Protein AF-A0A2D4URL3-F1 (afdb_monomer_lite)

Radius of gyration: 14.63 Å; chains: 1; bounding box: 40×26×36 Å

pLDDT: mean 90.75, std 8.37, range [53.31, 97.5]

Structure (mmCIF, N/CA/C/O backbone):
data_AF-A0A2D4URL3-F1
#
_entry.id   AF-A0A2D4URL3-F1
#
loop_
_atom_site.group_PDB
_atom_site.id
_atom_site.type_symbol
_atom_site.label_atom_id
_atom_site.label_alt_id
_atom_site.label_comp_id
_atom_site.label_asym_id
_atom_site.label_entity_id
_atom_site.label_seq_id
_atom_site.pdbx_PDB_ins_code
_atom_site.Cartn_x
_atom_site.Cartn_y
_atom_site.Cartn_z
_atom_site.occupancy
_atom_site.B_iso_or_equiv
_atom_site.auth_seq_id
_atom_site.auth_comp_id
_atom_site.auth_asym_id
_atom_site.auth_atom_id
_atom_site.pdbx_PDB_model_num
ATOM 1 N N . ALA A 1 1 ? 0.978 11.871 3.599 1.00 73.25 1 ALA A N 1
ATOM 2 C CA . ALA A 1 1 ? 0.986 10.527 4.221 1.00 73.25 1 ALA A CA 1
ATOM 3 C C . ALA A 1 1 ? 1.253 10.578 5.728 1.00 73.25 1 ALA A C 1
ATOM 5 O O . ALA A 1 1 ? 0.491 9.975 6.469 1.00 73.25 1 ALA A O 1
ATOM 6 N N . HIS A 1 2 ? 2.275 11.306 6.198 1.00 83.81 2 HIS A N 1
ATOM 7 C CA . HIS A 1 2 ? 2.634 11.345 7.626 1.00 83.81 2 HIS A CA 1
ATOM 8 C C . HIS A 1 2 ? 1.478 11.706 8.572 1.00 83.81 2 HIS A C 1
ATOM 10 O O . HIS A 1 2 ? 1.260 10.987 9.542 1.00 83.81 2 HIS A O 1
ATOM 16 N N . ASP A 1 3 ? 0.694 12.743 8.265 1.00 90.00 3 ASP A N 1
ATOM 17 C CA . ASP A 1 3 ? -0.427 13.149 9.128 1.00 90.00 3 ASP A CA 1
ATOM 18 C C . ASP A 1 3 ? -1.531 12.091 9.211 1.00 90.00 3 ASP A C 1
ATOM 20 O O . ASP A 1 3 ? -2.125 11.891 10.267 1.00 90.00 3 ASP A O 1
ATOM 24 N N . PHE A 1 4 ? -1.772 11.372 8.113 1.00 87.62 4 PHE A N 1
ATOM 25 C CA . PHE A 1 4 ? -2.756 10.293 8.056 1.00 87.62 4 PHE A CA 1
ATOM 26 C C . PHE A 1 4 ? -2.333 9.100 8.922 1.00 87.62 4 PHE A C 1
ATOM 28 O O . PHE A 1 4 ? -3.112 8.633 9.749 1.00 87.62 4 PHE A O 1
ATOM 35 N N . VAL A 1 5 ? -1.075 8.664 8.790 1.00 89.19 5 VAL A N 1
ATOM 36 C CA . VAL A 1 5 ? -0.493 7.599 9.624 1.00 89.19 5 VAL A CA 1
ATOM 37 C C . VAL A 1 5 ? -0.566 7.979 11.102 1.00 89.19 5 VAL A C 1
ATOM 39 O O . VAL A 1 5 ? -1.088 7.222 11.918 1.00 89.19 5 VAL A O 1
ATOM 42 N N . ALA A 1 6 ? -0.134 9.198 11.435 1.00 89.50 6 ALA A N 1
ATOM 43 C CA . ALA A 1 6 ? -0.179 9.695 12.804 1.00 89.50 6 ALA A CA 1
ATOM 44 C C . ALA A 1 6 ? -1.612 9.766 13.356 1.00 89.50 6 ALA A C 1
ATOM 46 O O . ALA A 1 6 ? -1.814 9.555 14.551 1.00 89.50 6 ALA A O 1
ATOM 47 N N . ALA A 1 7 ? -2.606 10.078 12.521 1.00 91.19 7 ALA A N 1
ATOM 48 C CA . ALA A 1 7 ? -4.002 10.120 12.935 1.00 91.19 7 ALA A CA 1
ATOM 49 C C . ALA A 1 7 ? -4.549 8.727 13.280 1.00 91.19 7 ALA A C 1
ATOM 51 O O . ALA A 1 7 ? -5.230 8.602 14.298 1.00 91.19 7 ALA A O 1
ATOM 52 N N . ILE A 1 8 ? -4.229 7.688 12.500 1.00 89.44 8 ILE A N 1
ATOM 53 C CA . ILE A 1 8 ? -4.659 6.306 12.788 1.00 89.44 8 ILE A CA 1
ATOM 54 C C . ILE A 1 8 ? -4.143 5.864 14.162 1.00 89.44 8 ILE A C 1
ATOM 56 O O . ILE A 1 8 ? -4.938 5.449 15.008 1.00 89.44 8 ILE A O 1
ATOM 60 N N . ASP A 1 9 ? -2.846 6.053 14.416 1.00 86.94 9 ASP A N 1
ATOM 61 C CA . ASP A 1 9 ? -2.218 5.672 15.685 1.00 86.94 9 ASP A CA 1
ATOM 62 C C . ASP A 1 9 ? -2.767 6.471 16.872 1.00 86.94 9 ASP A C 1
ATOM 64 O O . ASP A 1 9 ? -3.140 5.905 17.903 1.00 86.94 9 ASP A O 1
ATOM 68 N N . LYS A 1 10 ? -2.856 7.802 16.738 1.00 91.50 10 LYS A N 1
ATOM 69 C CA . LYS A 1 10 ? -3.313 8.683 17.828 1.00 91.50 10 LYS A CA 1
ATOM 70 C C . LYS A 1 10 ? -4.767 8.438 18.207 1.00 91.50 10 LYS A C 1
ATOM 72 O O . LYS A 1 10 ? -5.116 8.560 19.379 1.00 91.50 10 LYS A O 1
ATOM 77 N N . THR A 1 11 ? -5.615 8.141 17.227 1.00 91.25 11 THR A N 1
ATOM 78 C CA . THR A 1 11 ? -7.056 7.966 17.455 1.00 91.25 11 THR A CA 1
ATOM 79 C C . THR A 1 11 ? -7.437 6.531 17.789 1.00 91.25 11 THR A C 1
ATOM 81 O O . THR A 1 11 ? -8.566 6.308 18.222 1.00 91.25 11 THR A O 1
ATOM 84 N N . LYS A 1 12 ? -6.517 5.568 17.615 1.00 88.81 12 LYS A N 1
ATOM 85 C CA . LYS A 1 12 ? -6.817 4.129 17.661 1.00 88.81 12 LYS A CA 1
ATOM 86 C C . LYS A 1 12 ? -8.036 3.797 16.799 1.00 88.81 12 LYS A C 1
ATOM 88 O O . LYS A 1 12 ? -8.989 3.169 17.265 1.00 88.81 12 LYS A O 1
ATOM 93 N N . ALA A 1 13 ? -8.030 4.299 15.566 1.00 91.12 13 ALA A N 1
AT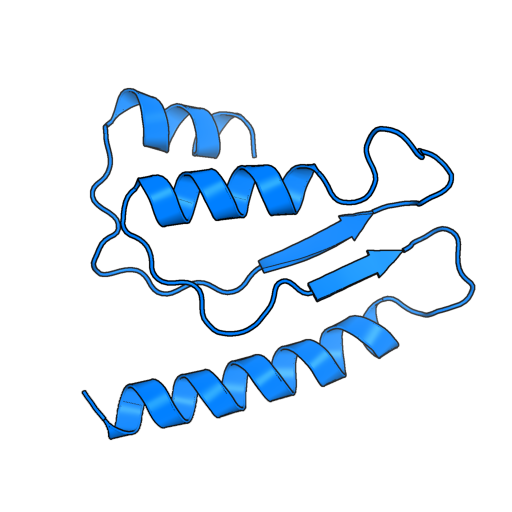OM 94 C CA . ALA A 1 13 ? -9.155 4.153 14.656 1.00 91.12 13 ALA A CA 1
ATOM 95 C C . ALA A 1 13 ? -9.511 2.670 14.465 1.00 91.12 13 ALA A C 1
ATOM 97 O O . ALA A 1 13 ? -8.640 1.848 14.197 1.00 91.12 13 ALA A O 1
ATOM 98 N N . ASN A 1 14 ? -10.797 2.334 14.579 1.00 94.62 14 ASN A N 1
ATOM 99 C CA . ASN A 1 14 ? -11.296 1.018 14.197 1.00 94.62 14 ASN A CA 1
ATOM 100 C C . ASN A 1 14 ? -11.679 1.048 12.715 1.00 94.62 14 ASN A C 1
ATOM 102 O O . ASN A 1 14 ? -12.690 1.649 12.346 1.00 94.62 14 ASN A O 1
ATOM 106 N N . LEU A 1 15 ? -10.882 0.381 11.887 1.00 95.94 15 LEU A N 1
ATOM 107 C CA . LEU A 1 15 ? -11.059 0.309 10.440 1.00 95.94 15 LEU A CA 1
ATOM 108 C C . LEU A 1 15 ? -11.652 -1.031 9.976 1.00 95.94 15 LEU A C 1
ATOM 110 O O . LEU A 1 15 ? -11.637 -1.308 8.786 1.00 95.94 15 LEU A O 1
ATOM 114 N N . SER A 1 16 ? -12.245 -1.828 10.874 1.00 95.75 16 SER A N 1
ATOM 115 C CA . SER A 1 16 ? -12.849 -3.148 10.568 1.00 95.75 16 SER A CA 1
ATOM 116 C C . SER A 1 16 ? -13.909 -3.181 9.464 1.00 95.75 16 SER A C 1
ATOM 118 O O . SER A 1 16 ? -14.253 -4.257 8.987 1.00 95.75 16 SER A O 1
ATOM 120 N N . LYS A 1 17 ? -14.442 -2.025 9.064 1.00 94.69 17 LYS A N 1
ATOM 121 C CA . LYS A 1 17 ? -15.427 -1.893 7.978 1.00 94.69 17 LYS A CA 1
ATOM 122 C C . LYS A 1 17 ? -14.835 -1.333 6.684 1.00 94.69 17 LYS A C 1
ATOM 124 O O . LYS A 1 17 ? -15.584 -1.004 5.770 1.00 94.69 17 LYS A O 1
ATOM 129 N N . ILE A 1 18 ? -13.522 -1.141 6.641 1.00 95.12 18 ILE A N 1
ATOM 130 C CA . ILE A 1 18 ? -12.816 -0.590 5.493 1.00 95.12 18 ILE A CA 1
ATOM 131 C C . ILE A 1 18 ? -12.095 -1.726 4.785 1.00 95.12 18 ILE A C 1
ATOM 133 O O . ILE A 1 18 ? -11.253 -2.399 5.379 1.00 95.12 18 ILE A O 1
ATOM 137 N N . AS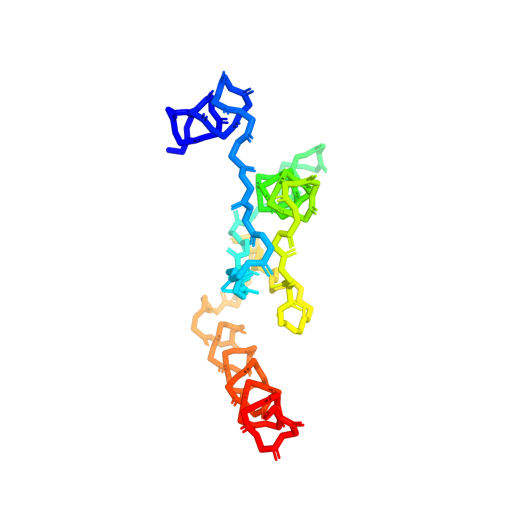N A 1 19 ? -12.393 -1.872 3.500 1.00 95.75 19 ASN A N 1
ATOM 138 C CA . ASN A 1 19 ? -11.597 -2.675 2.588 1.00 95.75 19 ASN A CA 1
ATOM 139 C C . ASN A 1 19 ? -10.651 -1.745 1.822 1.00 95.75 19 ASN A C 1
ATOM 141 O O . ASN A 1 19 ? -11.036 -0.625 1.476 1.00 95.75 19 ASN A O 1
ATOM 145 N N . PHE A 1 20 ? -9.422 -2.180 1.563 1.00 96.44 20 PHE A N 1
ATOM 146 C CA . PHE A 1 20 ? -8.442 -1.381 0.831 1.00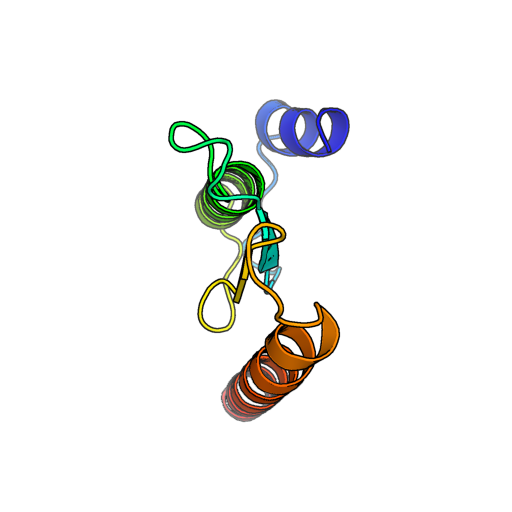 96.44 20 PHE A CA 1
ATOM 147 C C . PHE A 1 20 ? -7.592 -2.244 -0.098 1.00 96.44 20 PHE A C 1
ATOM 149 O O . PHE A 1 20 ? -7.368 -3.416 0.163 1.00 96.44 20 PHE A O 1
ATOM 156 N N . ALA A 1 21 ? -7.057 -1.633 -1.146 1.00 97.50 21 ALA A N 1
ATOM 157 C CA . ALA A 1 21 ? -5.955 -2.171 -1.933 1.00 97.50 21 ALA A CA 1
ATOM 158 C C . ALA A 1 21 ? -4.851 -1.110 -1.979 1.00 97.50 21 ALA A C 1
ATOM 160 O O . ALA A 1 21 ? -5.128 0.085 -1.824 1.00 97.50 21 ALA A O 1
ATOM 161 N N . ILE A 1 22 ? -3.596 -1.523 -2.146 1.00 97.06 22 ILE A N 1
ATOM 162 C CA . ILE A 1 22 ? -2.461 -0.599 -2.109 1.00 97.06 22 ILE A CA 1
ATOM 163 C C . ILE A 1 22 ? -1.430 -0.929 -3.184 1.00 97.06 22 ILE A C 1
ATOM 165 O O . ILE A 1 22 ? -0.996 -2.070 -3.327 1.00 97.06 22 ILE A O 1
ATOM 169 N N . PHE A 1 23 ? -1.032 0.109 -3.915 1.00 96.69 23 PHE A N 1
ATOM 170 C CA . PHE A 1 23 ? -0.014 0.059 -4.955 1.00 96.69 23 PHE A CA 1
ATOM 171 C C . PHE A 1 23 ? 1.184 0.898 -4.521 1.00 96.69 23 PHE A C 1
ATOM 173 O O . PHE A 1 23 ? 1.049 2.077 -4.182 1.00 96.69 23 PHE A O 1
ATOM 180 N N . GLY A 1 24 ? 2.350 0.273 -4.466 1.00 95.38 24 GLY A N 1
ATOM 181 C CA . GLY A 1 24 ? 3.595 0.907 -4.088 1.00 95.38 24 GLY A CA 1
ATOM 182 C C . GLY A 1 24 ? 4.376 1.405 -5.295 1.00 95.38 24 GLY A C 1
ATOM 183 O O . GLY A 1 24 ? 4.514 0.696 -6.286 1.00 95.38 24 GLY A O 1
ATOM 184 N N . LEU A 1 25 ? 4.919 2.614 -5.175 1.00 93.62 25 LEU A N 1
ATOM 185 C CA . LEU A 1 25 ? 5.893 3.170 -6.107 1.00 93.62 25 LEU A CA 1
ATOM 186 C C . LEU A 1 25 ? 7.251 3.158 -5.406 1.00 93.62 25 LEU A C 1
ATOM 188 O O . LEU A 1 25 ? 7.453 3.895 -4.436 1.00 93.62 25 LEU A O 1
ATOM 192 N N . GLY A 1 26 ? 8.147 2.286 -5.852 1.00 91.75 26 GLY A N 1
ATOM 193 C CA . GLY A 1 26 ? 9.499 2.163 -5.325 1.00 91.75 26 GLY A CA 1
ATOM 194 C C . GLY A 1 26 ? 10.539 2.286 -6.424 1.00 91.75 26 GLY A C 1
ATOM 195 O O . GLY A 1 26 ? 10.213 2.412 -7.597 1.00 91.75 26 GLY A O 1
ATOM 196 N N . ASP A 1 27 ? 11.795 2.250 -6.012 1.00 90.31 27 ASP A N 1
ATOM 197 C CA . ASP A 1 27 ? 12.9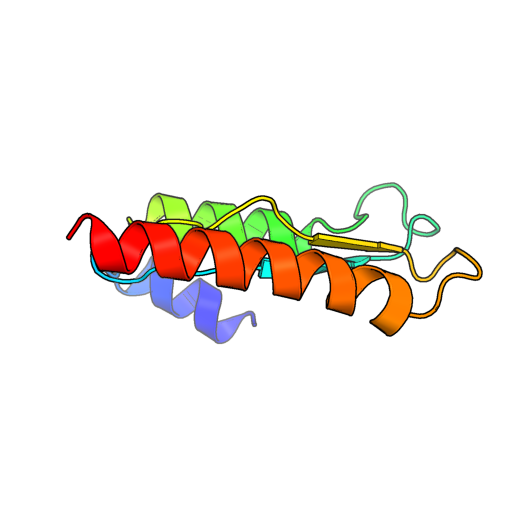61 2.291 -6.885 1.00 90.31 27 ASP A CA 1
ATOM 198 C C . ASP A 1 27 ? 14.031 1.398 -6.241 1.00 90.31 27 ASP A C 1
ATOM 200 O O . ASP A 1 27 ? 14.460 1.662 -5.110 1.00 90.31 27 ASP A O 1
ATOM 204 N N . GLN A 1 28 ? 14.397 0.293 -6.902 1.00 86.75 28 GLN A N 1
ATOM 205 C CA . GLN A 1 28 ? 15.401 -0.650 -6.385 1.00 86.75 28 GLN A CA 1
ATOM 206 C C . GLN A 1 28 ? 16.821 -0.071 -6.344 1.00 86.75 28 GLN A C 1
ATOM 208 O O . GLN A 1 28 ? 17.672 -0.607 -5.630 1.00 86.75 28 GLN A O 1
ATOM 213 N N . GLY A 1 29 ? 17.074 1.064 -7.003 1.00 79.69 29 GLY A N 1
ATOM 214 C CA . GLY A 1 29 ? 18.277 1.870 -6.794 1.00 79.69 29 GLY A CA 1
ATOM 215 C C . GLY A 1 29 ? 18.448 2.316 -5.335 1.00 79.69 29 GLY A C 1
ATOM 216 O O . GLY A 1 29 ? 19.569 2.568 -4.893 1.00 79.69 29 GLY A O 1
ATOM 217 N N . TYR A 1 30 ? 17.362 2.321 -4.553 1.00 78.31 30 TYR A N 1
ATOM 218 C CA . TYR A 1 30 ? 17.351 2.499 -3.101 1.00 78.31 30 TYR A CA 1
ATOM 219 C C . TYR A 1 30 ? 17.094 1.164 -2.386 1.00 78.31 30 TYR A C 1
ATOM 221 O O . TYR A 1 30 ? 16.058 0.982 -1.737 1.00 78.31 30 TYR A O 1
ATOM 229 N N . ALA A 1 31 ? 18.050 0.236 -2.497 1.00 71.06 31 ALA A N 1
ATOM 230 C CA . ALA A 1 31 ? 17.931 -1.160 -2.056 1.00 71.06 31 ALA A CA 1
ATOM 231 C C . ALA A 1 31 ? 17.352 -1.345 -0.637 1.00 71.06 31 ALA A C 1
ATOM 233 O O . ALA A 1 31 ? 16.502 -2.207 -0.430 1.00 71.06 31 ALA A O 1
ATOM 234 N N . ASP A 1 32 ? 17.739 -0.499 0.323 1.00 76.88 32 ASP A N 1
ATOM 235 C CA . ASP A 1 32 ? 17.311 -0.622 1.725 1.00 76.88 32 ASP A CA 1
ATOM 236 C C . ASP A 1 32 ? 15.855 -0.194 1.978 1.00 76.88 32 ASP A C 1
ATOM 238 O O . ASP A 1 32 ? 15.312 -0.440 3.054 1.00 76.88 32 ASP A O 1
ATOM 242 N N . THR A 1 33 ? 15.222 0.493 1.020 1.00 82.00 33 THR A N 1
ATOM 243 C CA . THR A 1 33 ? 13.897 1.111 1.209 1.00 82.00 33 THR A CA 1
ATOM 244 C C . THR A 1 33 ? 12.897 0.833 0.092 1.00 82.00 33 THR A C 1
ATOM 246 O O . THR A 1 33 ? 11.813 1.429 0.082 1.00 82.00 33 THR A O 1
ATOM 249 N N . PHE A 1 34 ? 13.224 -0.085 -0.824 1.00 85.31 34 PHE A N 1
ATOM 250 C CA . PHE A 1 34 ? 12.371 -0.433 -1.957 1.00 85.31 34 PHE A CA 1
ATOM 251 C C . PHE A 1 34 ? 10.939 -0.746 -1.502 1.00 85.31 34 PHE A C 1
ATOM 253 O O . PHE A 1 34 ? 10.691 -1.698 -0.768 1.00 85.31 34 PHE A O 1
ATOM 260 N N . ASN A 1 35 ? 9.983 0.083 -1.933 1.00 89.56 35 ASN A N 1
ATOM 261 C CA . ASN A 1 35 ? 8.556 -0.090 -1.657 1.00 89.56 35 ASN A CA 1
ATOM 262 C C . ASN A 1 35 ? 8.154 -0.198 -0.163 1.00 89.56 35 ASN A C 1
ATOM 264 O O . ASN A 1 35 ? 7.030 -0.602 0.142 1.00 89.56 35 ASN A O 1
ATOM 268 N N . MET A 1 36 ? 8.997 0.228 0.787 1.00 91.44 36 MET A N 1
ATOM 269 C CA . MET A 1 36 ? 8.673 0.137 2.223 1.00 91.44 36 MET A CA 1
ATOM 270 C C . MET A 1 36 ? 7.514 1.049 2.651 1.00 91.44 36 MET A C 1
ATOM 272 O O . MET A 1 36 ? 6.870 0.808 3.670 1.00 91.44 36 MET A O 1
ATOM 276 N N . GLY A 1 37 ? 7.264 2.142 1.923 1.00 92.00 37 GLY A N 1
ATOM 277 C CA . GLY A 1 37 ? 6.198 3.088 2.262 1.00 92.00 37 GLY A CA 1
ATOM 278 C C . GLY A 1 37 ? 4.808 2.454 2.179 1.00 92.00 37 GLY A C 1
ATOM 279 O O . GLY A 1 37 ? 4.006 2.595 3.102 1.00 92.00 37 GLY A O 1
ATOM 280 N N . SER A 1 38 ? 4.543 1.720 1.094 1.00 94.44 38 SER A N 1
ATOM 281 C CA . SER A 1 38 ? 3.280 1.004 0.903 1.00 94.44 38 SER A CA 1
ATOM 282 C C . SER A 1 38 ? 3.162 -0.197 1.839 1.00 94.44 38 SER A C 1
ATOM 284 O O . SER A 1 38 ? 2.081 -0.452 2.353 1.00 94.44 38 SER A O 1
ATOM 286 N N . GLU A 1 39 ? 4.268 -0.882 2.131 1.00 94.88 39 GLU A N 1
ATOM 287 C CA . GLU A 1 39 ? 4.311 -1.969 3.116 1.00 94.88 39 GLU A CA 1
ATOM 288 C C . GLU A 1 39 ? 3.904 -1.491 4.515 1.00 94.88 39 GLU A C 1
ATOM 290 O O . GLU A 1 39 ? 2.927 -1.978 5.081 1.00 94.88 39 GLU A O 1
ATOM 295 N N . LYS A 1 40 ? 4.577 -0.454 5.031 1.00 94.75 40 LYS A N 1
ATOM 296 C CA . LYS A 1 40 ? 4.291 0.112 6.358 1.00 94.75 40 LYS A CA 1
ATOM 297 C C . LYS A 1 40 ? 2.857 0.621 6.473 1.00 94.75 40 LYS A C 1
ATOM 299 O O . LYS A 1 40 ? 2.233 0.470 7.520 1.00 94.75 40 LYS A O 1
ATOM 304 N N . LEU A 1 41 ? 2.331 1.233 5.411 1.00 95.50 41 LEU A N 1
ATOM 305 C CA . LEU A 1 41 ? 0.951 1.709 5.399 1.00 95.50 41 LEU A CA 1
ATOM 306 C C . LEU A 1 41 ? -0.051 0.547 5.383 1.00 95.50 41 LEU A C 1
ATOM 308 O O . LEU A 1 41 ? -1.044 0.604 6.105 1.00 95.50 41 LEU A O 1
ATOM 312 N N . ALA A 1 42 ? 0.213 -0.507 4.608 1.00 96.69 42 ALA A N 1
ATOM 313 C CA . ALA A 1 42 ? -0.623 -1.703 4.594 1.00 96.69 42 ALA A CA 1
ATOM 314 C C . ALA A 1 42 ? -0.679 -2.352 5.983 1.00 96.69 42 ALA A C 1
ATOM 316 O O . ALA A 1 42 ? -1.759 -2.692 6.466 1.00 96.69 42 ALA A O 1
ATOM 317 N N . ASP A 1 43 ? 0.469 -2.492 6.645 1.00 95.94 43 ASP A N 1
ATOM 318 C CA . ASP A 1 43 ? 0.555 -3.083 7.982 1.00 95.94 43 ASP A CA 1
ATOM 319 C C . ASP A 1 43 ? -0.178 -2.255 9.033 1.00 95.94 43 ASP A C 1
ATOM 321 O O . ASP A 1 43 ? -0.908 -2.815 9.851 1.00 95.94 43 ASP A O 1
ATOM 325 N N . LEU A 1 44 ? -0.067 -0.926 8.967 1.00 95.56 44 LEU A N 1
ATOM 326 C CA . LEU A 1 44 ? -0.827 -0.024 9.828 1.00 95.56 44 LEU A CA 1
ATOM 327 C C . LEU A 1 44 ? -2.342 -0.198 9.645 1.00 95.56 44 LEU A C 1
ATOM 329 O O . LEU A 1 44 ? -3.075 -0.318 10.626 1.00 95.56 44 LEU A O 1
ATOM 333 N N . LEU A 1 45 ? -2.821 -0.222 8.397 1.00 96.31 45 LEU A N 1
ATOM 334 C CA . LEU A 1 45 ? -4.249 -0.353 8.092 1.00 96.31 45 LEU A CA 1
ATOM 335 C C . LEU A 1 45 ? -4.801 -1.710 8.544 1.00 96.31 45 LEU A C 1
ATOM 337 O O . LEU A 1 45 ? -5.840 -1.751 9.207 1.00 96.31 45 LEU A O 1
ATOM 341 N N . LYS A 1 46 ? -4.078 -2.803 8.263 1.00 96.50 46 LYS A N 1
ATOM 342 C CA . LYS A 1 46 ? -4.414 -4.151 8.752 1.00 96.50 46 LYS A CA 1
ATOM 343 C C . LYS A 1 46 ? -4.415 -4.204 10.281 1.00 96.50 46 LYS A C 1
ATOM 345 O O . LYS A 1 46 ? -5.339 -4.750 10.875 1.00 96.50 46 LYS A O 1
ATOM 350 N N . GLY A 1 47 ? -3.421 -3.590 10.927 1.00 95.81 47 GLY A N 1
ATOM 351 C CA . GLY A 1 47 ? -3.334 -3.489 12.387 1.00 95.81 47 GLY A CA 1
ATOM 352 C C . GLY A 1 47 ? -4.502 -2.723 13.019 1.00 95.81 47 GLY A C 1
ATOM 353 O O . GLY A 1 47 ? -4.920 -3.044 14.129 1.00 95.81 47 GLY A O 1
ATOM 354 N N . ALA A 1 48 ? -5.080 -1.763 12.293 1.00 96.00 48 ALA A N 1
ATOM 355 C CA . ALA A 1 48 ? -6.291 -1.036 12.677 1.00 96.00 48 ALA A CA 1
ATOM 356 C C . ALA A 1 48 ? -7.602 -1.775 12.317 1.00 96.00 48 ALA A C 1
ATOM 358 O O . ALA A 1 48 ? -8.695 -1.265 12.575 1.00 96.00 48 ALA A O 1
ATOM 359 N N . GLY A 1 49 ? -7.514 -2.976 11.737 1.00 96.50 49 GLY A N 1
ATOM 360 C CA . GLY A 1 49 ? -8.641 -3.851 11.416 1.00 96.50 49 GLY A CA 1
ATOM 361 C C . GLY A 1 49 ? -9.132 -3.786 9.970 1.00 96.50 49 GLY A C 1
ATOM 362 O O . GLY A 1 49 ? -10.039 -4.542 9.634 1.00 96.50 49 GLY A O 1
ATOM 363 N N . ALA A 1 50 ? -8.566 -2.930 9.114 1.00 96.88 50 ALA A N 1
ATOM 364 C CA . ALA A 1 50 ? -8.952 -2.886 7.704 1.00 96.88 50 ALA A CA 1
ATOM 365 C C . ALA A 1 50 ? -8.605 -4.200 6.990 1.00 96.88 50 ALA A C 1
ATOM 367 O O . ALA A 1 50 ? -7.597 -4.840 7.299 1.00 96.88 50 ALA A O 1
ATOM 368 N N . GLN A 1 51 ? -9.416 -4.581 6.006 1.00 96.56 51 GLN A N 1
ATOM 369 C CA . GLN A 1 51 ? -9.189 -5.783 5.205 1.00 96.56 51 GLN A CA 1
ATOM 370 C C . GLN A 1 51 ? -8.531 -5.406 3.881 1.00 96.56 51 GLN A C 1
ATOM 372 O O . GLN A 1 51 ? -9.014 -4.531 3.163 1.00 96.56 51 GLN A O 1
ATOM 377 N N . GLN A 1 52 ? -7.411 -6.048 3.560 1.00 96.94 52 GLN A N 1
ATOM 378 C CA . GLN A 1 52 ? -6.768 -5.848 2.269 1.00 96.94 52 GLN A CA 1
ATOM 379 C C . GLN A 1 52 ? -7.436 -6.741 1.218 1.00 96.94 52 GLN A C 1
ATOM 381 O O . GLN A 1 52 ? -7.620 -7.931 1.460 1.00 96.94 52 GLN A O 1
ATOM 386 N N . ILE A 1 53 ? -7.776 -6.164 0.070 1.00 97.19 53 ILE A N 1
ATOM 387 C CA . ILE A 1 53 ? -8.189 -6.877 -1.139 1.00 97.19 53 ILE A CA 1
ATOM 388 C C . ILE A 1 53 ? -6.927 -7.130 -1.957 1.00 97.19 53 ILE A C 1
ATOM 390 O O . ILE A 1 53 ? -6.159 -6.189 -2.183 1.00 97.19 53 ILE A O 1
ATOM 394 N N . GLY A 1 54 ? -6.726 -8.378 -2.369 1.00 95.75 54 GLY A N 1
ATOM 395 C CA . GLY A 1 54 ? -5.597 -8.827 -3.168 1.00 95.75 54 GLY A CA 1
ATOM 396 C C . GLY A 1 54 ? -4.213 -8.502 -2.621 1.00 95.75 54 GLY A C 1
ATOM 397 O O . GLY A 1 54 ? -4.001 -7.992 -1.510 1.00 9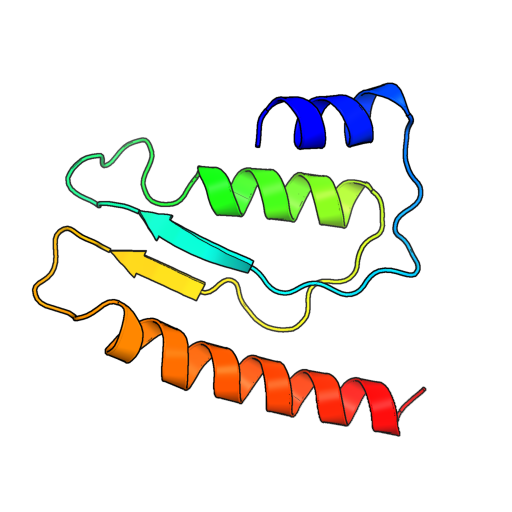5.75 54 GLY A O 1
ATOM 398 N N . GLU A 1 55 ? -3.221 -8.830 -3.439 1.00 95.25 55 GLU A N 1
ATOM 399 C CA . GLU A 1 55 ? -1.827 -8.563 -3.120 1.00 95.25 55 GLU A CA 1
ATOM 400 C C . GLU A 1 55 ? -1.454 -7.091 -3.339 1.00 95.25 55 GLU A C 1
ATOM 402 O O . GLU A 1 55 ? -2.064 -6.341 -4.108 1.00 95.25 55 GLU A O 1
ATOM 407 N N . ARG A 1 56 ? -0.405 -6.659 -2.636 1.00 95.75 56 ARG A N 1
ATOM 408 C CA . ARG A 1 56 ? 0.153 -5.317 -2.794 1.00 95.75 56 ARG A CA 1
ATOM 409 C C . ARG A 1 56 ? 0.852 -5.217 -4.147 1.00 95.75 56 ARG A C 1
ATOM 411 O O . ARG A 1 56 ? 1.798 -5.956 -4.397 1.00 95.75 56 ARG A O 1
ATOM 418 N N . GLY A 1 57 ? 0.444 -4.257 -4.970 1.00 96.44 57 GLY A N 1
ATOM 419 C CA . GLY A 1 57 ? 1.132 -3.978 -6.227 1.00 96.44 57 GLY A CA 1
ATOM 420 C C . GLY A 1 57 ? 2.468 -3.285 -5.974 1.00 96.44 57 GLY A C 1
ATOM 421 O O . GLY A 1 57 ? 2.569 -2.435 -5.084 1.00 96.44 57 GLY A O 1
ATOM 422 N N . LEU A 1 58 ? 3.496 -3.656 -6.734 1.00 95.69 58 LEU A N 1
ATOM 423 C CA . LEU A 1 58 ? 4.855 -3.137 -6.597 1.00 95.69 58 LEU A CA 1
ATOM 424 C C . LEU A 1 58 ? 5.333 -2.626 -7.948 1.00 95.69 58 LEU A C 1
ATOM 426 O O . LEU A 1 58 ? 5.538 -3.410 -8.869 1.00 95.69 58 LEU A O 1
ATOM 430 N N . PHE A 1 59 ? 5.538 -1.320 -8.048 1.00 95.81 59 PHE A N 1
ATOM 431 C CA . PHE A 1 59 ? 6.220 -0.708 -9.177 1.00 95.81 59 PHE A CA 1
ATOM 432 C C . PHE A 1 59 ? 7.672 -0.403 -8.816 1.00 95.81 59 PHE A C 1
ATOM 434 O O . PHE A 1 59 ? 7.959 0.022 -7.689 1.00 95.81 59 PHE A O 1
ATOM 441 N N . ASP A 1 60 ? 8.564 -0.603 -9.781 1.00 94.50 60 ASP A N 1
ATOM 442 C CA . ASP A 1 60 ? 9.982 -0.283 -9.689 1.00 94.50 60 ASP A CA 1
ATOM 443 C C . ASP A 1 60 ? 10.363 0.735 -10.767 1.00 94.50 60 ASP A C 1
ATOM 445 O O . ASP A 1 60 ? 10.451 0.415 -11.945 1.00 94.50 60 ASP A O 1
ATOM 449 N N . ALA A 1 61 ? 10.617 1.972 -10.348 1.00 92.88 61 ALA A N 1
ATOM 450 C C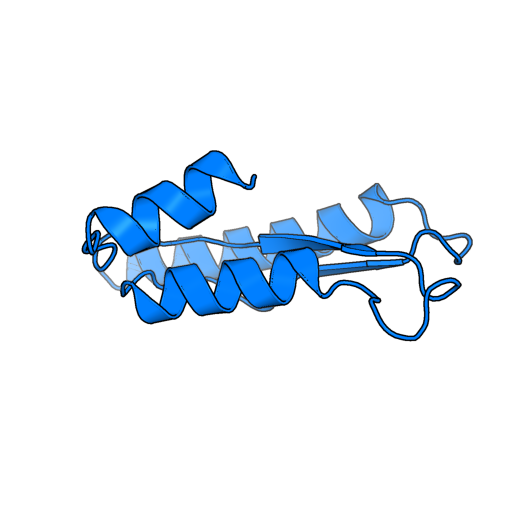A . ALA A 1 61 ? 11.010 3.065 -11.228 1.00 92.88 61 ALA A CA 1
ATOM 451 C C . ALA A 1 61 ? 12.431 2.913 -11.801 1.00 92.88 61 ALA A C 1
ATOM 453 O O . ALA A 1 61 ? 12.819 3.703 -12.661 1.00 92.88 61 ALA A O 1
ATOM 454 N N . SER A 1 62 ? 13.212 1.936 -11.324 1.00 92.12 62 SER A N 1
ATOM 455 C CA . SER A 1 62 ? 14.548 1.649 -11.854 1.00 92.12 62 SER A CA 1
ATOM 456 C C . SER A 1 62 ? 14.528 0.785 -13.120 1.00 92.12 62 SER A C 1
ATOM 458 O O . SER A 1 62 ? 15.553 0.676 -13.799 1.00 92.12 62 SER A O 1
ATOM 460 N N . THR A 1 63 ? 13.381 0.183 -13.458 1.00 90.94 63 THR A N 1
ATOM 461 C CA . THR A 1 63 ? 13.215 -0.613 -14.679 1.00 90.94 63 THR A CA 1
ATOM 462 C C . THR A 1 63 ? 12.782 0.260 -15.862 1.00 90.94 63 THR A C 1
ATOM 464 O O . THR A 1 63 ? 12.623 1.475 -15.757 1.00 90.94 63 THR A O 1
ATOM 467 N N . LEU A 1 64 ? 12.632 -0.365 -17.033 1.00 92.69 64 LEU A N 1
ATOM 468 C CA . LEU A 1 64 ? 12.090 0.283 -18.232 1.00 92.69 64 LEU A CA 1
ATOM 469 C C . LEU A 1 64 ? 10.563 0.157 -18.331 1.00 92.69 64 LEU A C 1
ATOM 471 O O . LEU A 1 64 ? 9.991 0.587 -19.332 1.00 92.69 64 LEU A O 1
ATOM 475 N N . ASP A 1 65 ? 9.921 -0.459 -17.338 1.00 93.06 65 ASP A N 1
ATOM 476 C CA . ASP A 1 65 ? 8.480 -0.676 -17.350 1.00 93.06 65 ASP A CA 1
ATOM 477 C C . ASP A 1 65 ? 7.746 0.647 -17.127 1.00 93.06 65 ASP A C 1
ATOM 479 O O . ASP A 1 65 ? 8.143 1.478 -16.303 1.00 93.06 65 ASP A O 1
ATOM 483 N N . MET A 1 66 ? 6.636 0.843 -17.839 1.00 93.06 66 MET A N 1
ATOM 484 C CA . MET A 1 66 ? 5.769 1.984 -17.574 1.00 93.06 66 MET A CA 1
ATOM 485 C C . MET A 1 66 ? 4.903 1.697 -16.337 1.00 93.06 66 MET A C 1
ATOM 487 O O . MET A 1 66 ? 4.430 0.569 -16.166 1.00 93.06 66 MET A O 1
ATOM 491 N N . PRO A 1 67 ? 4.625 2.694 -15.475 1.00 90.19 67 PRO A N 1
ATOM 492 C CA . PRO A 1 67 ? 3.771 2.509 -14.301 1.00 90.19 67 PRO A CA 1
ATOM 493 C C . PRO A 1 67 ? 2.414 1.874 -14.624 1.00 90.19 67 PRO A C 1
ATOM 495 O O . PRO A 1 67 ? 1.930 1.019 -13.884 1.00 90.19 67 PRO A O 1
ATOM 498 N N . GLU A 1 68 ? 1.804 2.274 -15.738 1.00 93.38 68 GLU A N 1
ATOM 499 C CA . GLU A 1 68 ? 0.528 1.757 -16.224 1.00 93.38 68 GLU A CA 1
ATOM 500 C C . GLU A 1 68 ? 0.573 0.276 -16.622 1.00 93.38 68 GLU A C 1
ATOM 502 O O . GLU A 1 68 ? -0.413 -0.429 -16.394 1.00 93.38 68 GLU A O 1
ATOM 507 N N . ASP A 1 69 ? 1.702 -0.214 -17.139 1.00 94.88 69 ASP A N 1
ATOM 508 C CA . ASP A 1 69 ? 1.860 -1.615 -17.547 1.00 94.88 69 ASP A CA 1
ATOM 509 C C . ASP A 1 69 ? 1.808 -2.556 -16.340 1.00 94.88 69 ASP A C 1
ATOM 511 O O . ASP A 1 69 ? 1.368 -3.699 -16.456 1.00 94.88 69 ASP A O 1
ATOM 515 N N . ILE A 1 70 ? 2.193 -2.056 -15.163 1.00 95.75 70 ILE A N 1
ATOM 516 C CA . ILE A 1 70 ? 2.144 -2.793 -13.898 1.00 95.75 70 ILE A CA 1
ATOM 517 C C . ILE A 1 70 ? 0.834 -2.518 -13.149 1.00 95.75 70 ILE A C 1
ATOM 519 O O . ILE A 1 70 ? 0.197 -3.436 -12.631 1.00 95.75 70 ILE A O 1
ATOM 523 N N . ALA A 1 71 ? 0.396 -1.258 -13.100 1.00 95.19 71 ALA A N 1
ATOM 524 C CA . ALA A 1 71 ? -0.768 -0.850 -12.319 1.00 95.19 71 ALA A CA 1
ATOM 525 C C . ALA A 1 71 ? -2.097 -1.326 -12.918 1.00 95.19 71 ALA A C 1
ATOM 527 O O . ALA A 1 71 ? -3.011 -1.664 -12.166 1.00 95.19 71 ALA A O 1
ATOM 528 N N . ILE A 1 72 ? -2.237 -1.350 -14.249 1.00 96.69 72 ILE A N 1
ATOM 529 C CA . ILE A 1 72 ? -3.507 -1.713 -14.893 1.00 96.69 72 ILE A CA 1
ATOM 530 C C . ILE A 1 72 ? -3.844 -3.198 -14.699 1.00 96.69 72 ILE A C 1
ATOM 532 O O . ILE A 1 72 ? -4.983 -3.471 -14.313 1.00 96.69 72 ILE A O 1
ATOM 536 N N . PRO A 1 73 ? -2.936 -4.164 -14.953 1.00 96.81 73 PRO A N 1
ATOM 537 C CA . PRO A 1 73 ? -3.214 -5.572 -14.672 1.00 96.81 73 PRO A CA 1
ATOM 538 C C . PRO A 1 73 ? -3.523 -5.803 -13.193 1.00 96.81 73 PRO A C 1
ATOM 540 O O . PRO A 1 73 ? -4.573 -6.352 -12.883 1.00 96.81 73 PRO A O 1
ATOM 543 N N . TRP A 1 74 ? -2.695 -5.253 -12.298 1.00 97.31 74 TRP A N 1
ATOM 544 C CA . TRP A 1 74 ? -2.919 -5.332 -10.854 1.00 97.31 74 TRP A CA 1
ATOM 545 C C . TRP A 1 74 ? -4.311 -4.822 -10.454 1.00 97.31 74 TRP A C 1
ATOM 547 O O . TRP A 1 74 ? -5.045 -5.501 -9.744 1.00 97.31 74 TRP A O 1
ATOM 557 N N . LEU A 1 75 ? -4.722 -3.650 -10.948 1.00 96.81 75 LEU A N 1
ATOM 558 C CA . LEU A 1 75 ? -6.026 -3.078 -10.612 1.00 96.81 75 LEU A CA 1
ATOM 559 C C . LEU A 1 75 ? -7.189 -3.944 -11.116 1.00 96.81 75 LEU A C 1
ATOM 561 O O . LEU A 1 75 ? -8.221 -4.016 -10.452 1.00 96.81 75 LEU A O 1
ATOM 565 N N . LYS A 1 76 ? -7.050 -4.591 -12.279 1.00 96.38 76 LYS A N 1
ATOM 566 C CA . LYS A 1 76 ? -8.082 -5.503 -12.796 1.00 96.38 76 LYS A CA 1
ATOM 567 C C . LYS A 1 76 ? -8.276 -6.702 -11.873 1.00 96.38 76 LYS A C 1
ATOM 569 O O . LYS A 1 76 ? -9.424 -7.049 -11.610 1.00 96.38 76 LYS A O 1
ATOM 574 N N . ASP A 1 77 ? -7.188 -7.264 -11.355 1.00 96.25 77 ASP A N 1
ATOM 575 C CA . ASP A 1 77 ? -7.242 -8.386 -10.415 1.00 96.25 77 ASP A CA 1
ATOM 576 C C . ASP A 1 77 ? -7.917 -7.962 -9.100 1.00 96.25 77 ASP A C 1
ATOM 578 O O . ASP A 1 77 ? -8.861 -8.609 -8.651 1.00 96.25 77 ASP A O 1
ATOM 582 N N . ILE A 1 78 ? -7.554 -6.790 -8.559 1.00 96.62 78 ILE A N 1
ATOM 583 C CA . ILE A 1 78 ? -8.213 -6.208 -7.374 1.00 96.62 78 ILE A CA 1
ATOM 584 C C . ILE A 1 78 ? -9.723 -6.036 -7.580 1.00 96.62 78 ILE A C 1
ATOM 586 O O . ILE A 1 78 ? -10.512 -6.326 -6.682 1.00 96.62 78 ILE A O 1
ATOM 590 N N . LEU A 1 79 ? -10.144 -5.528 -8.743 1.00 94.75 79 LEU A N 1
ATOM 591 C CA . LEU A 1 79 ? -11.562 -5.312 -9.035 1.00 94.75 79 LEU A CA 1
ATOM 592 C C . LEU A 1 79 ? -12.330 -6.630 -9.185 1.00 94.75 79 LEU A C 1
ATOM 594 O O . LEU A 1 79 ? -13.492 -6.691 -8.782 1.00 94.75 79 LEU A O 1
ATOM 598 N N . ALA A 1 80 ? -11.696 -7.668 -9.733 1.00 93.81 80 ALA A N 1
ATOM 599 C CA . ALA A 1 80 ? -12.283 -9.002 -9.801 1.00 93.81 80 ALA A CA 1
ATOM 600 C C . ALA A 1 80 ? -12.506 -9.571 -8.390 1.00 93.81 80 ALA A C 1
ATOM 602 O O . ALA A 1 80 ? -13.636 -9.921 -8.051 1.00 93.81 80 ALA A O 1
ATOM 603 N N . GLU A 1 81 ? -11.481 -9.546 -7.533 1.00 92.25 81 GLU A N 1
ATOM 604 C CA . GLU A 1 81 ? -11.587 -9.998 -6.137 1.00 92.25 81 GLU A CA 1
ATOM 605 C C . GLU A 1 81 ? -12.610 -9.186 -5.327 1.00 92.25 81 GLU A C 1
ATOM 607 O O . GLU A 1 81 ? -13.367 -9.727 -4.521 1.00 92.25 81 GLU A O 1
ATOM 612 N N . MET A 1 82 ? -12.671 -7.870 -5.548 1.00 90.19 82 MET A N 1
ATOM 613 C CA . MET A 1 82 ? -13.659 -7.010 -4.896 1.00 90.19 82 MET A CA 1
ATOM 614 C C . MET A 1 82 ? -15.092 -7.402 -5.274 1.00 90.19 82 MET A C 1
ATOM 616 O O . MET A 1 82 ? -15.976 -7.364 -4.415 1.00 90.19 82 MET A O 1
ATOM 620 N N . SER A 1 83 ? -15.332 -7.754 -6.540 1.00 82.00 83 SER A N 1
ATOM 621 C CA . SER A 1 83 ? -16.648 -8.213 -6.994 1.00 82.00 83 SER A CA 1
ATOM 622 C C . SER A 1 83 ? -17.048 -9.506 -6.287 1.00 82.00 83 SER A C 1
ATOM 624 O O . SER A 1 83 ? -18.171 -9.608 -5.803 1.00 82.00 83 SER A O 1
ATOM 626 N N . GLU A 1 84 ? -16.120 -10.453 -6.144 1.00 80.12 84 GLU A N 1
ATOM 627 C CA . GLU A 1 84 ? -16.365 -11.705 -5.419 1.00 80.12 84 GLU A CA 1
ATOM 628 C C . GLU A 1 84 ? -16.707 -11.450 -3.943 1.00 80.12 84 GLU A C 1
ATOM 630 O O . GLU A 1 84 ? -17.674 -12.006 -3.423 1.00 80.12 84 GLU A O 1
ATOM 635 N N . LEU A 1 85 ? -15.987 -10.542 -3.273 1.00 72.88 85 LEU A N 1
ATOM 636 C CA . LEU A 1 85 ? -16.292 -10.140 -1.893 1.00 72.88 85 LEU A CA 1
ATOM 637 C C . LEU A 1 85 ? -17.698 -9.538 -1.745 1.00 72.88 85 LEU A C 1
ATOM 639 O O . LEU A 1 85 ? -18.344 -9.740 -0.717 1.00 72.88 85 LEU A O 1
ATOM 643 N N . ALA A 1 86 ? -18.170 -8.795 -2.749 1.00 72.25 86 ALA A N 1
ATOM 644 C CA . ALA A 1 86 ? -19.499 -8.189 -2.743 1.00 72.25 86 ALA A CA 1
ATOM 645 C C . ALA A 1 86 ? -20.628 -9.202 -3.000 1.00 72.25 86 ALA A C 1
ATOM 647 O O . ALA A 1 86 ? -21.752 -8.972 -2.563 1.00 72.25 86 ALA A O 1
ATOM 648 N N . GLU A 1 87 ? -20.347 -10.309 -3.691 1.00 71.31 87 GLU A N 1
ATOM 649 C CA . GLU A 1 87 ? -21.324 -11.374 -3.956 1.00 71.31 87 GLU A CA 1
ATOM 650 C C . GLU A 1 87 ? -21.494 -12.348 -2.775 1.00 71.31 87 GLU A C 1
ATOM 652 O O . GLU A 1 87 ? -22.507 -13.045 -2.696 1.00 71.31 87 GLU A O 1
ATOM 657 N N . VAL A 1 88 ? -20.527 -12.398 -1.852 1.00 60.16 88 VAL A N 1
ATOM 658 C CA . VAL A 1 88 ? -20.524 -13.324 -0.699 1.00 60.16 88 VAL A CA 1
ATOM 659 C C . VAL A 1 88 ? -21.030 -12.668 0.605 1.00 60.16 88 VAL A C 1
ATOM 661 O O . VAL A 1 88 ? -21.331 -13.382 1.566 1.00 60.16 88 VAL A O 1
ATOM 664 N N . GLY A 1 89 ? -21.132 -11.334 0.657 1.00 53.31 89 GLY A N 1
ATOM 665 C CA . GLY A 1 89 ? -21.590 -10.555 1.826 1.00 53.31 89 GLY A CA 1
ATOM 666 C C . GLY A 1 89 ? -23.094 -10.302 1.877 1.00 53.31 89 GLY A C 1
ATOM 667 O O . GLY A 1 89 ? -23.625 -10.259 3.012 1.00 53.31 89 GLY A O 1
#

Sequence (89 aa):
AHDFVAAIDKTKANLSKINFAIFGLGDQGYADTFNMGSEKLADLLKGAGAQQIGERGLFDASTLDMPEDIAIPWLKDILAEMSELAEVG

Foldseek 3Di:
DVVVLVCCVVVLAQQQVAEDAAEFEAACVVVVCGRVVRVVVVVSNVVSNYHYQDDYFHDHPNDPDDPCVRVVVVVVSSVVSVVVVVVVD

Secondary structure (DSSP, 8-state):
-HHHHHHHHHHT---TT-EE--EEEE-TTSGGGTTHHHHHHHHHHHHTTPEEPSPPEEEETTSS--HHHHHHHHHHHHHHHHHHHHHH-